Protein AF-K6YTQ5-F1 (afdb_monomer_lite)

InterPro domains:
  IPR049202 Domain of unknown function DUF6817 [PF20680] (2-58)

Structure (mmCIF, N/CA/C/O backbone):
data_AF-K6YTQ5-F1
#
_entry.id   AF-K6YTQ5-F1
#
loop_
_atom_site.group_PDB
_atom_site.id
_atom_site.type_symbol
_atom_site.label_atom_id
_atom_site.label_alt_id
_atom_site.label_comp_id
_atom_site.label_asym_id
_atom_site.label_entity_id
_atom_site.label_seq_id
_atom_site.pdbx_PDB_ins_code
_atom_site.Cartn_x
_atom_site.Cartn_y
_atom_site.Cartn_z
_atom_site.occupancy
_atom_site.B_iso_or_equiv
_atom_site.auth_seq_id
_atom_site.auth_comp_id
_atom_site.auth_asym_id
_atom_site.auth_atom_id
_atom_site.pdbx_PDB_model_num
ATOM 1 N N . MET A 1 1 ? -7.496 -5.958 -12.889 1.00 58.25 1 MET A N 1
ATOM 2 C CA . MET A 1 1 ? -6.587 -6.502 -11.854 1.00 58.25 1 MET A CA 1
ATOM 3 C C . MET A 1 1 ? -6.858 -7.959 -11.448 1.00 58.25 1 MET A C 1
ATOM 5 O O . MET A 1 1 ? -5.997 -8.524 -10.792 1.00 58.25 1 MET A O 1
ATOM 9 N N . LYS A 1 2 ? -7.947 -8.630 -11.870 1.00 54.44 2 LYS A N 1
ATOM 10 C CA . LYS A 1 2 ? -8.101 -10.091 -11.676 1.00 54.44 2 LYS A CA 1
ATOM 11 C C . LYS A 1 2 ? -7.183 -10.867 -12.628 1.00 54.44 2 LYS A C 1
ATOM 13 O O . LYS A 1 2 ? -7.619 -11.207 -13.722 1.00 54.44 2 LYS A O 1
ATOM 18 N N . ALA A 1 3 ? -5.909 -11.031 -12.277 1.00 64.94 3 ALA A N 1
ATOM 19 C CA . ALA A 1 3 ? -4.962 -11.822 -13.073 1.00 64.94 3 ALA A CA 1
ATOM 20 C C . ALA A 1 3 ? -3.611 -12.110 -12.394 1.00 64.94 3 ALA A C 1
ATOM 22 O O . ALA A 1 3 ? -2.899 -12.984 -12.880 1.00 64.94 3 ALA A O 1
ATOM 23 N N . TRP A 1 4 ? -3.214 -11.397 -11.330 1.00 79.00 4 TRP A N 1
ATOM 24 C CA . TRP A 1 4 ? -1.954 -11.709 -10.641 1.00 79.00 4 TRP A CA 1
ATOM 25 C C . TRP A 1 4 ? -2.195 -12.675 -9.473 1.00 79.00 4 TRP A C 1
ATOM 27 O O . TRP A 1 4 ? -3.282 -12.706 -8.902 1.00 79.00 4 TRP A O 1
ATOM 37 N N . ASN A 1 5 ? -1.185 -13.472 -9.125 1.00 83.44 5 ASN A N 1
ATOM 38 C CA . ASN A 1 5 ? -1.251 -14.611 -8.198 1.00 83.44 5 ASN A CA 1
ATOM 39 C C . ASN A 1 5 ? -1.367 -14.220 -6.700 1.00 83.44 5 ASN A C 1
ATOM 41 O O . ASN A 1 5 ? -0.646 -14.758 -5.866 1.00 83.44 5 ASN A O 1
ATOM 45 N N . ALA A 1 6 ? -2.245 -13.271 -6.365 1.00 86.75 6 ALA A N 1
ATOM 46 C CA . ALA A 1 6 ? -2.514 -12.828 -4.995 1.00 86.75 6 ALA A CA 1
ATOM 47 C C . ALA A 1 6 ? -3.750 -13.488 -4.394 1.00 86.75 6 ALA A C 1
ATOM 49 O O . ALA A 1 6 ? -4.571 -14.065 -5.112 1.00 86.75 6 ALA A O 1
ATOM 50 N N . SER A 1 7 ? -3.937 -13.294 -3.085 1.00 90.81 7 SER A N 1
ATOM 51 C CA . SER A 1 7 ? -5.200 -13.600 -2.414 1.00 90.81 7 SER A CA 1
ATOM 52 C C . SER A 1 7 ? -6.371 -12.850 -3.059 1.00 90.81 7 SER A C 1
ATOM 54 O O . SER A 1 7 ? -6.222 -11.739 -3.576 1.00 90.81 7 SER A O 1
ATOM 56 N N . GLU A 1 8 ? -7.562 -13.447 -3.008 1.00 91.88 8 GLU A N 1
ATOM 57 C CA . GLU A 1 8 ? -8.769 -12.832 -3.566 1.00 91.88 8 GLU A CA 1
ATOM 58 C C . GLU A 1 8 ? -9.044 -11.454 -2.947 1.00 91.88 8 GLU A C 1
ATOM 60 O O . GLU A 1 8 ? -9.330 -10.503 -3.672 1.00 91.88 8 GLU A O 1
ATOM 65 N N . ILE A 1 9 ? -8.866 -11.330 -1.630 1.00 93.06 9 ILE A N 1
ATOM 66 C CA . ILE A 1 9 ? -9.008 -10.077 -0.878 1.00 93.06 9 ILE A CA 1
ATOM 67 C C . ILE A 1 9 ? -8.105 -8.985 -1.461 1.00 93.06 9 ILE A C 1
ATOM 69 O O . ILE A 1 9 ? -8.559 -7.868 -1.706 1.00 93.06 9 ILE A O 1
ATOM 73 N N . LEU A 1 10 ? -6.839 -9.299 -1.748 1.00 92.06 10 LEU A N 1
ATOM 74 C CA . LEU A 1 10 ? -5.898 -8.315 -2.275 1.00 92.06 10 LEU A CA 1
ATOM 75 C C . LEU A 1 10 ? -6.187 -7.956 -3.739 1.00 92.06 10 LEU A C 1
ATOM 77 O O . LEU A 1 10 ? -6.065 -6.795 -4.129 1.00 92.06 10 LEU A O 1
ATOM 81 N N . GLN A 1 11 ? -6.631 -8.919 -4.551 1.00 91.75 11 GLN A N 1
ATOM 82 C CA . GLN A 1 11 ? -7.092 -8.630 -5.913 1.00 91.75 11 GLN A CA 1
ATOM 83 C C . GLN A 1 11 ? -8.331 -7.722 -5.909 1.00 91.75 11 GLN A C 1
ATOM 85 O O . GLN A 1 11 ? -8.439 -6.821 -6.746 1.00 91.75 11 GLN A O 1
ATOM 90 N N . GLN A 1 12 ? -9.259 -7.938 -4.970 1.00 92.00 12 GLN A N 1
ATOM 91 C CA . GLN A 1 12 ? -10.421 -7.073 -4.767 1.00 92.00 12 GLN A CA 1
ATOM 92 C C . GLN A 1 12 ? -9.999 -5.683 -4.281 1.00 92.00 12 GLN A C 1
ATOM 94 O O . GLN A 1 12 ? -10.475 -4.691 -4.828 1.00 92.00 12 GLN A O 1
ATOM 99 N N . ALA A 1 13 ? -9.046 -5.584 -3.350 1.00 91.75 13 ALA A N 1
ATOM 100 C CA . ALA A 1 13 ? -8.491 -4.299 -2.929 1.00 91.75 13 ALA A CA 1
ATOM 101 C C . ALA A 1 13 ? -7.873 -3.544 -4.116 1.00 91.75 13 ALA A C 1
ATOM 103 O O . ALA A 1 13 ? -8.147 -2.363 -4.314 1.00 91.75 13 ALA A O 1
ATOM 104 N N . GLY A 1 14 ? -7.142 -4.242 -4.990 1.00 89.38 14 GLY A N 1
ATOM 105 C CA . GLY A 1 14 ? -6.658 -3.680 -6.250 1.00 89.38 14 GLY A CA 1
ATOM 106 C C . GLY A 1 14 ? -7.774 -3.173 -7.167 1.00 89.38 14 GLY A C 1
ATOM 107 O O . GLY A 1 14 ? -7.630 -2.125 -7.790 1.00 89.38 14 GLY A O 1
ATOM 108 N N . LEU A 1 15 ? -8.921 -3.849 -7.228 1.00 88.19 15 LEU A N 1
ATOM 109 C CA . LEU A 1 15 ? -10.066 -3.380 -8.013 1.00 88.19 15 LEU A CA 1
ATOM 110 C C . LEU A 1 15 ? -10.736 -2.137 -7.403 1.00 88.19 15 LEU A C 1
ATOM 112 O O . LEU A 1 15 ? -11.179 -1.264 -8.146 1.00 88.19 15 LEU A O 1
ATOM 116 N N . TYR A 1 16 ? -10.797 -2.055 -6.072 1.00 88.81 16 TYR A N 1
ATOM 117 C CA . TYR A 1 16 ? -11.569 -1.043 -5.346 1.00 88.81 16 TYR A CA 1
ATOM 118 C C . TYR A 1 16 ? -10.740 0.099 -4.743 1.00 88.81 16 TYR A C 1
ATOM 120 O O . TYR A 1 16 ? -11.322 1.007 -4.158 1.00 88.81 16 TYR A O 1
ATOM 128 N N . HIS A 1 17 ? -9.412 0.129 -4.904 1.00 82.69 17 HIS A N 1
ATOM 129 C CA . HIS A 1 17 ? -8.566 1.179 -4.306 1.00 82.69 17 HIS A CA 1
ATOM 130 C C . HIS A 1 17 ? -8.918 2.610 -4.766 1.00 82.69 17 HIS A C 1
ATOM 132 O O . HIS A 1 17 ? -8.638 3.584 -4.064 1.00 82.69 17 HIS A O 1
ATOM 138 N N . ALA A 1 18 ? -9.595 2.746 -5.910 1.00 81.62 18 ALA A N 1
ATOM 139 C CA . ALA A 1 18 ? -10.117 4.020 -6.396 1.00 81.62 18 ALA A CA 1
ATOM 140 C C . ALA A 1 18 ? -11.309 4.562 -5.576 1.00 81.62 18 ALA A C 1
ATOM 142 O O . ALA A 1 18 ? -11.649 5.734 -5.712 1.00 81.62 18 ALA A O 1
ATOM 143 N N . ALA A 1 19 ? -11.918 3.764 -4.686 1.00 80.81 19 ALA A N 1
ATOM 144 C CA . ALA A 1 19 ? -13.022 4.197 -3.820 1.00 80.81 19 ALA A CA 1
ATOM 145 C C . ALA A 1 19 ? -12.668 5.453 -3.003 1.00 80.81 19 ALA A C 1
ATOM 147 O O . ALA A 1 19 ? -13.498 6.348 -2.840 1.00 80.81 19 ALA A O 1
ATOM 148 N N . TYR A 1 20 ? -11.412 5.554 -2.562 1.00 83.00 20 TYR A N 1
ATOM 149 C CA . TYR A 1 20 ? -10.907 6.723 -1.843 1.00 83.00 20 TYR A CA 1
ATOM 150 C C . TYR A 1 20 ? -9.977 7.605 -2.673 1.00 83.00 20 TYR A C 1
ATOM 152 O O . TYR A 1 20 ? -9.576 8.651 -2.197 1.00 83.00 20 TYR A O 1
ATOM 160 N N . SER A 1 21 ? -9.651 7.248 -3.916 1.00 71.19 21 SER A N 1
ATOM 161 C CA . SER A 1 21 ? -8.830 8.101 -4.779 1.00 71.19 21 SER A CA 1
ATOM 162 C C . SER A 1 21 ? -9.368 8.128 -6.201 1.00 71.19 21 SER A C 1
ATOM 164 O O . SER A 1 21 ? -9.202 7.175 -6.958 1.00 71.19 21 SER A O 1
ATOM 166 N N . ASN A 1 22 ? -9.976 9.246 -6.605 1.00 57.56 22 ASN A N 1
ATOM 167 C CA . ASN A 1 22 ? -10.191 9.478 -8.026 1.00 57.56 22 ASN A CA 1
ATOM 168 C C . ASN A 1 22 ? -8.957 10.161 -8.617 1.00 57.56 22 ASN A C 1
ATOM 170 O O . ASN A 1 22 ? -8.776 11.376 -8.497 1.00 57.56 22 ASN A O 1
ATOM 174 N N . SER A 1 23 ? -8.124 9.372 -9.292 1.00 55.31 23 SER A N 1
ATOM 175 C CA . SER A 1 23 ? -6.964 9.865 -10.043 1.00 55.31 23 SER A CA 1
ATOM 176 C C . SER A 1 23 ? -7.330 10.880 -11.140 1.00 55.31 23 SER A C 1
ATOM 178 O O . SER A 1 23 ? -6.458 11.629 -11.570 1.00 55.31 23 SER A O 1
ATOM 180 N N . ALA A 1 24 ? -8.602 10.959 -11.561 1.00 51.00 24 ALA A N 1
ATOM 181 C CA . ALA A 1 24 ? -9.057 11.856 -12.625 1.00 51.00 24 ALA A CA 1
ATOM 182 C C . ALA A 1 24 ? -9.698 13.179 -12.151 1.00 51.00 24 ALA A C 1
ATOM 184 O O . ALA A 1 24 ? -9.792 14.106 -12.951 1.00 51.00 24 ALA A O 1
ATOM 185 N N . SER A 1 25 ? -10.150 13.297 -10.893 1.00 53.38 25 SER A N 1
ATOM 186 C CA . SER A 1 25 ? -10.877 14.497 -10.419 1.00 53.38 25 SER A CA 1
ATOM 187 C C . SER A 1 25 ? -10.377 15.092 -9.102 1.00 53.38 25 SER A C 1
ATOM 189 O O . SER A 1 25 ? -10.888 16.129 -8.685 1.00 53.38 25 SER A O 1
ATOM 191 N N . GLY A 1 26 ? -9.418 14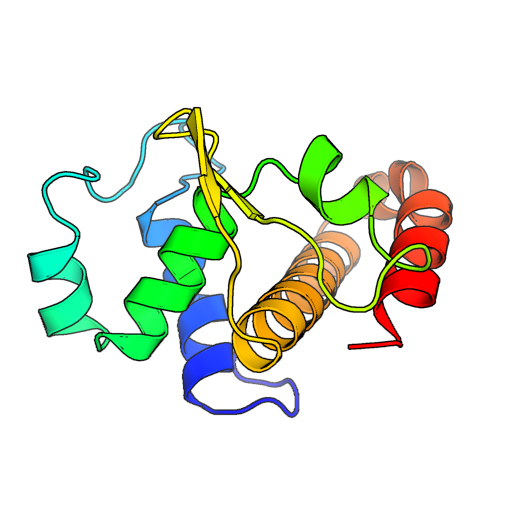.450 -8.422 1.00 58.97 26 GLY A N 1
ATOM 192 C CA . GLY A 1 26 ? -8.907 14.918 -7.127 1.00 58.97 26 GLY A CA 1
ATOM 193 C C . GLY A 1 26 ? -9.938 14.888 -5.989 1.00 58.97 26 GLY A C 1
ATOM 194 O O . GLY A 1 26 ? -9.668 15.414 -4.914 1.00 58.97 26 GLY A O 1
ATOM 195 N N . GLN A 1 27 ? -11.108 14.282 -6.214 1.00 64.69 27 GLN A N 1
ATOM 196 C CA . GLN A 1 27 ? -12.159 14.081 -5.217 1.00 64.69 27 GLN A CA 1
ATOM 197 C C . GLN A 1 27 ? -12.370 12.589 -4.989 1.00 64.69 27 GLN A C 1
ATOM 199 O O . GLN A 1 27 ? -12.374 11.806 -5.937 1.00 64.69 27 GLN A O 1
ATOM 204 N N . ASN A 1 28 ? -12.554 12.187 -3.738 1.00 75.19 28 ASN A N 1
ATOM 205 C CA . ASN A 1 28 ? -12.819 10.792 -3.402 1.00 75.19 28 ASN A CA 1
ATOM 206 C C . ASN A 1 28 ? -14.200 10.371 -3.935 1.00 75.19 28 ASN A C 1
ATOM 208 O O . ASN A 1 28 ? -15.124 11.183 -3.949 1.00 75.19 28 ASN A O 1
ATOM 212 N N . ILE A 1 29 ? -14.349 9.108 -4.355 1.00 80.44 29 ILE A N 1
ATOM 213 C CA . ILE A 1 29 ? -15.663 8.563 -4.747 1.00 80.44 29 ILE A CA 1
ATOM 214 C C . ILE A 1 29 ? -16.570 8.463 -3.514 1.00 80.44 29 ILE A C 1
ATOM 216 O O . ILE A 1 29 ? -17.758 8.768 -3.597 1.00 80.44 29 ILE A O 1
ATOM 220 N N . PHE A 1 30 ? -15.991 8.078 -2.375 1.00 83.31 30 PHE A N 1
ATOM 221 C CA . PHE A 1 30 ? -16.647 8.061 -1.072 1.00 83.31 30 PHE A CA 1
ATOM 222 C C . PHE A 1 30 ? -15.942 8.992 -0.090 1.00 83.31 30 PHE A C 1
ATOM 224 O O . PHE A 1 30 ? -14.710 9.087 -0.063 1.00 83.31 30 PHE A O 1
ATOM 231 N N . GLU A 1 31 ? -16.723 9.653 0.757 1.00 86.81 31 GLU A N 1
ATOM 232 C CA . GLU A 1 31 ? -16.173 10.391 1.885 1.00 86.81 31 GLU A CA 1
ATOM 233 C C . GLU A 1 31 ? -15.589 9.428 2.924 1.00 86.81 31 GLU A C 1
ATOM 235 O O . GLU A 1 31 ? -16.059 8.308 3.111 1.00 86.81 31 GLU A O 1
ATOM 240 N N . LEU A 1 32 ? -14.588 9.884 3.677 1.00 88.94 32 LEU A N 1
ATOM 241 C CA . LEU A 1 32 ? -13.997 9.085 4.758 1.00 88.94 32 LEU A CA 1
ATOM 242 C C . LEU A 1 32 ? -14.951 8.886 5.947 1.00 88.94 32 LEU A C 1
ATOM 244 O O . LEU A 1 32 ? -14.721 8.023 6.790 1.00 88.94 32 LEU A O 1
ATOM 248 N N . SER A 1 33 ? -16.032 9.662 6.011 1.00 90.75 33 SER A N 1
ATOM 249 C CA . SER A 1 33 ? -17.158 9.431 6.917 1.00 90.75 33 SER A CA 1
ATOM 250 C C . SER A 1 33 ? -17.937 8.156 6.559 1.00 90.75 33 SER A C 1
ATOM 252 O O . SER A 1 33 ? -18.559 7.577 7.441 1.00 90.75 33 SER A O 1
ATOM 254 N N . GLN A 1 34 ? -17.854 7.691 5.304 1.00 92.44 34 GLN A N 1
ATOM 255 C CA . GLN A 1 34 ? -18.641 6.583 4.748 1.00 92.44 34 GLN A CA 1
ATOM 256 C C . GLN A 1 34 ? -17.898 5.235 4.750 1.00 92.44 34 GLN A C 1
ATOM 258 O O . GLN A 1 34 ? -18.276 4.291 4.053 1.00 92.44 34 GLN A O 1
ATOM 263 N N . ARG A 1 35 ? -16.786 5.129 5.488 1.00 94.19 35 ARG A N 1
ATOM 264 C CA . ARG A 1 35 ? -15.945 3.920 5.486 1.00 94.19 35 ARG A CA 1
ATOM 265 C C . ARG A 1 35 ? -16.696 2.667 5.930 1.00 94.19 35 ARG A C 1
ATOM 267 O O . ARG A 1 35 ? -16.452 1.584 5.402 1.00 94.19 35 ARG A O 1
ATOM 274 N N . ALA A 1 36 ? -17.605 2.802 6.895 1.00 94.88 36 ALA A N 1
ATOM 275 C CA . ALA A 1 36 ? -18.391 1.677 7.390 1.00 94.88 36 ALA A CA 1
ATOM 276 C C . ALA A 1 36 ? -19.335 1.141 6.303 1.00 94.88 36 ALA A C 1
ATOM 278 O O . ALA A 1 36 ? -19.450 -0.068 6.116 1.00 94.88 36 ALA A O 1
ATOM 279 N N . GLU A 1 37 ? -19.957 2.035 5.543 1.00 94.31 37 GLU A N 1
ATOM 280 C CA . GLU A 1 37 ? -20.835 1.726 4.422 1.00 94.31 37 GLU A CA 1
ATOM 281 C C . GLU A 1 37 ? -20.059 1.061 3.282 1.00 94.31 37 GLU A C 1
ATOM 283 O O . GLU A 1 37 ? -20.522 0.070 2.718 1.00 94.31 37 GLU A O 1
ATOM 288 N N . VAL A 1 38 ? -18.847 1.541 2.987 1.00 93.62 38 VAL A N 1
ATOM 289 C CA . VAL A 1 38 ? -17.949 0.894 2.019 1.00 93.62 38 VAL A CA 1
ATOM 290 C C . VAL A 1 38 ? -17.606 -0.527 2.476 1.00 93.62 38 VAL A C 1
ATOM 292 O O . VAL A 1 38 ? -17.750 -1.468 1.694 1.00 93.62 38 VAL A O 1
ATOM 295 N N . ALA A 1 39 ? -17.233 -0.716 3.747 1.00 95.88 39 ALA A N 1
ATOM 296 C CA . ALA A 1 39 ? -16.904 -2.028 4.308 1.00 95.88 39 ALA A CA 1
ATOM 297 C C . ALA A 1 39 ? -18.069 -3.028 4.235 1.00 95.88 39 ALA A C 1
ATOM 299 O O . ALA A 1 39 ? -17.831 -4.216 4.023 1.00 95.88 39 ALA A O 1
ATOM 300 N N . VAL A 1 40 ? -19.319 -2.571 4.364 1.00 95.75 40 VAL A N 1
ATOM 301 C CA . VAL A 1 40 ? -20.510 -3.423 4.189 1.00 95.75 40 VAL A CA 1
ATOM 302 C C . VAL A 1 40 ? -20.604 -3.980 2.765 1.00 95.75 40 VAL A C 1
ATOM 304 O O . VAL A 1 40 ? -21.054 -5.109 2.581 1.00 95.75 40 VAL A O 1
ATOM 307 N N . VAL A 1 41 ? -20.172 -3.215 1.760 1.00 93.25 41 VAL A N 1
ATOM 308 C CA . VAL A 1 41 ? -20.285 -3.599 0.345 1.00 93.25 41 VAL A CA 1
ATOM 309 C C . VAL A 1 41 ? -19.124 -4.483 -0.108 1.00 93.25 41 VAL A C 1
ATOM 311 O O . VAL A 1 41 ? -19.351 -5.470 -0.805 1.00 93.25 41 VAL A O 1
ATOM 314 N N . ILE A 1 42 ? -17.887 -4.133 0.257 1.00 92.31 42 ILE A N 1
ATOM 315 C CA . ILE A 1 42 ? -16.679 -4.804 -0.264 1.00 92.31 42 ILE A CA 1
ATOM 316 C C . ILE A 1 42 ? -16.009 -5.742 0.744 1.00 92.31 42 ILE A C 1
ATOM 318 O O . ILE A 1 42 ? -15.062 -6.439 0.396 1.00 92.31 42 ILE A O 1
ATOM 322 N N . GLY A 1 43 ? -16.497 -5.770 1.983 1.00 96.31 43 GLY A N 1
ATOM 323 C CA . GLY A 1 43 ? -15.896 -6.501 3.091 1.00 96.31 43 GLY A CA 1
ATOM 324 C C . GLY A 1 43 ? -14.878 -5.664 3.867 1.00 96.31 43 GLY A C 1
ATOM 325 O O . GLY A 1 43 ? -14.126 -4.865 3.308 1.00 96.31 43 GLY A O 1
ATOM 326 N N . THR A 1 44 ? -14.834 -5.876 5.184 1.00 96.69 44 THR A N 1
ATOM 327 C CA . THR A 1 44 ? -13.975 -5.125 6.114 1.00 96.69 44 THR A CA 1
ATOM 328 C C . THR A 1 44 ? -12.488 -5.266 5.803 1.00 96.69 44 THR A C 1
ATOM 330 O O . THR A 1 44 ? -11.750 -4.293 5.902 1.00 96.69 44 THR A O 1
ATOM 333 N N . GLU A 1 45 ? -12.033 -6.455 5.408 1.00 96.75 45 GLU A N 1
ATOM 334 C CA . GLU A 1 45 ? -10.616 -6.691 5.109 1.00 96.75 45 GLU A CA 1
ATOM 335 C C . GLU A 1 45 ? -10.173 -5.941 3.851 1.00 96.75 45 GLU A C 1
ATOM 337 O O . GLU A 1 45 ? -9.129 -5.289 3.848 1.00 96.75 45 GLU A O 1
ATOM 342 N N . VAL A 1 46 ? -11.004 -5.969 2.805 1.00 96.44 46 VAL A N 1
ATOM 343 C CA . VAL A 1 46 ? -10.761 -5.228 1.563 1.00 96.44 46 VAL A CA 1
ATOM 344 C C . VAL A 1 46 ? -10.763 -3.728 1.842 1.00 96.44 46 VAL A C 1
ATOM 346 O O . VAL A 1 46 ? -9.828 -3.041 1.433 1.00 96.44 46 VAL A O 1
ATOM 349 N N . GLU A 1 47 ? -11.768 -3.231 2.575 1.00 96.69 47 GLU A N 1
ATOM 350 C CA . GLU A 1 47 ? -11.866 -1.823 2.977 1.00 96.69 47 GLU A CA 1
ATOM 351 C C . GLU A 1 47 ? -10.627 -1.366 3.748 1.00 96.69 47 GLU A C 1
ATOM 353 O O . GLU A 1 47 ? -10.047 -0.325 3.437 1.00 96.69 47 GLU A O 1
ATOM 358 N N . ASN A 1 48 ? -10.167 -2.184 4.694 1.00 96.94 48 ASN A N 1
ATOM 359 C CA . ASN A 1 48 ? -8.995 -1.875 5.490 1.00 96.94 48 ASN A CA 1
ATOM 360 C C . ASN A 1 48 ? -7.740 -1.710 4.618 1.00 96.94 48 ASN A C 1
ATOM 362 O O . ASN A 1 48 ? -6.991 -0.751 4.809 1.00 96.94 48 ASN A O 1
ATOM 366 N N . ILE A 1 49 ? -7.521 -2.597 3.641 1.00 97.19 49 ILE A N 1
ATOM 367 C CA . ILE A 1 49 ? -6.372 -2.505 2.726 1.00 97.19 49 ILE A CA 1
ATOM 368 C C . ILE A 1 49 ? -6.463 -1.239 1.872 1.00 97.19 49 ILE A C 1
ATOM 370 O O . ILE A 1 49 ? -5.483 -0.499 1.774 1.00 97.19 49 ILE A O 1
ATOM 374 N N . ILE A 1 50 ? -7.624 -0.957 1.268 1.00 95.25 50 ILE A N 1
ATOM 375 C CA . ILE A 1 50 ? -7.759 0.209 0.382 1.00 95.25 50 ILE A CA 1
ATOM 376 C C . ILE A 1 50 ? -7.655 1.531 1.145 1.00 95.25 50 ILE A C 1
ATOM 378 O O . ILE A 1 50 ? -7.074 2.479 0.617 1.00 95.25 50 ILE A O 1
ATOM 382 N N . TYR A 1 51 ? -8.148 1.596 2.389 1.00 95.62 51 TYR A N 1
ATOM 383 C CA . TYR A 1 51 ? -7.969 2.766 3.244 1.00 95.62 51 TYR A CA 1
ATOM 384 C C . TYR A 1 51 ? -6.488 2.997 3.525 1.00 95.62 51 TYR A C 1
ATOM 386 O O . TYR A 1 51 ? -5.995 4.094 3.286 1.00 95.62 51 TYR A O 1
ATOM 394 N N . HIS A 1 52 ? -5.760 1.971 3.975 1.00 96.81 52 HIS A N 1
ATOM 395 C CA . HIS A 1 52 ? -4.337 2.122 4.282 1.00 96.81 52 HIS A CA 1
ATOM 396 C C . HIS A 1 52 ? -3.521 2.445 3.030 1.00 96.81 52 HIS A C 1
ATOM 398 O O . HIS A 1 52 ? -2.613 3.264 3.092 1.00 96.81 52 HIS A O 1
ATOM 404 N N . TYR A 1 53 ? -3.863 1.878 1.872 1.00 95.62 53 TYR A N 1
ATOM 405 C CA . TYR A 1 53 ? -3.198 2.213 0.613 1.00 95.62 53 TYR A CA 1
ATOM 406 C C . TYR A 1 53 ? -3.414 3.674 0.192 1.00 95.62 53 TYR A C 1
ATOM 408 O O . TYR A 1 53 ? -2.506 4.295 -0.371 1.00 95.62 53 TYR A O 1
ATOM 416 N N . PHE A 1 54 ? -4.601 4.221 0.466 1.00 93.69 54 PHE A N 1
ATOM 417 C CA . PHE A 1 54 ? -4.950 5.619 0.219 1.00 93.69 54 PHE A CA 1
ATOM 418 C C . PHE A 1 54 ? -4.304 6.578 1.229 1.00 93.69 54 PHE A C 1
ATOM 420 O O . PHE A 1 54 ? -3.709 7.578 0.832 1.00 93.69 54 PHE A O 1
ATOM 427 N N . ALA A 1 55 ? -4.417 6.270 2.520 1.00 94.69 55 ALA A N 1
ATOM 428 C CA . ALA A 1 55 ? -3.984 7.114 3.631 1.00 94.69 55 ALA A CA 1
ATOM 429 C C . ALA A 1 55 ? -2.471 7.042 3.904 1.00 94.69 55 ALA A C 1
ATOM 431 O O . ALA A 1 55 ? -1.968 7.769 4.754 1.00 94.69 55 ALA A O 1
ATOM 432 N N . CYS A 1 56 ? -1.739 6.182 3.194 1.00 95.56 56 CYS A N 1
ATOM 433 C CA . CYS A 1 56 ? -0.294 6.039 3.331 1.00 95.56 56 CYS A CA 1
ATOM 434 C C . CYS A 1 56 ? 0.442 7.298 2.856 1.00 95.56 56 CYS A C 1
ATOM 436 O O . CYS A 1 56 ? 0.418 7.622 1.664 1.00 95.56 56 CYS A O 1
ATOM 438 N N . ASP A 1 57 ? 1.161 7.963 3.759 1.00 95.56 57 ASP A N 1
ATOM 439 C CA . ASP A 1 57 ? 2.279 8.821 3.367 1.00 95.56 57 ASP A CA 1
ATOM 440 C C . ASP A 1 57 ? 3.403 7.926 2.832 1.00 95.56 57 ASP A C 1
ATOM 442 O O . ASP A 1 57 ? 4.192 7.341 3.580 1.00 95.56 57 ASP A O 1
ATOM 446 N N . ARG A 1 58 ? 3.433 7.775 1.507 1.00 93.88 58 ARG A N 1
ATOM 447 C CA . ARG A 1 58 ? 4.358 6.870 0.821 1.00 93.88 58 ARG A CA 1
ATOM 448 C C . ARG A 1 58 ? 5.810 7.291 0.991 1.00 93.88 58 ARG A C 1
ATOM 450 O O . ARG A 1 58 ? 6.658 6.411 1.086 1.00 93.88 58 ARG A O 1
ATOM 457 N N . ASP A 1 59 ? 6.103 8.586 1.063 1.00 93.56 59 ASP A N 1
ATOM 458 C CA . ASP A 1 59 ? 7.480 9.057 1.205 1.00 93.56 59 ASP A CA 1
ATOM 459 C C . ASP A 1 59 ? 8.018 8.681 2.591 1.00 93.56 59 ASP A C 1
ATOM 461 O O .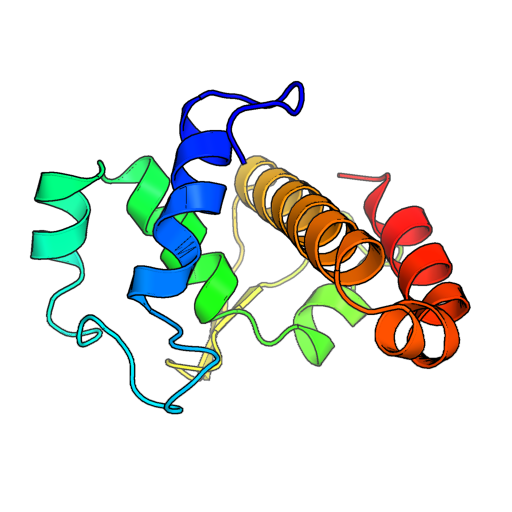 ASP A 1 59 ? 9.079 8.058 2.703 1.00 93.56 59 ASP A O 1
ATOM 465 N N . ALA A 1 60 ? 7.246 8.959 3.648 1.00 95.81 60 ALA A N 1
ATOM 466 C CA . ALA A 1 60 ? 7.615 8.590 5.012 1.00 95.81 60 ALA A CA 1
ATOM 467 C C . ALA A 1 60 ? 7.640 7.065 5.206 1.00 95.81 60 ALA A C 1
ATOM 469 O O . ALA A 1 60 ? 8.608 6.510 5.737 1.00 95.81 60 ALA A O 1
ATOM 470 N N . PHE A 1 61 ? 6.605 6.362 4.744 1.00 96.75 61 PHE A N 1
ATOM 471 C CA . PHE A 1 61 ? 6.474 4.923 4.946 1.00 96.75 61 PHE A CA 1
ATOM 472 C C . PHE A 1 61 ? 7.522 4.131 4.158 1.00 96.75 61 PHE A C 1
ATOM 474 O O . PHE A 1 61 ? 8.236 3.309 4.731 1.00 96.75 61 PHE A O 1
ATOM 481 N N . TYR A 1 62 ? 7.693 4.414 2.864 1.00 95.62 62 TYR A N 1
ATOM 482 C CA . TYR A 1 62 ? 8.606 3.648 2.016 1.00 95.62 62 TYR A CA 1
ATOM 483 C C . TYR A 1 62 ? 10.077 3.937 2.306 1.00 95.62 62 TYR A C 1
ATOM 485 O O . TYR A 1 62 ? 10.921 3.099 1.986 1.00 95.62 62 TYR A O 1
ATOM 493 N N . SER A 1 63 ? 10.418 5.077 2.919 1.00 96.06 63 SER A N 1
ATOM 494 C CA . SER A 1 63 ? 11.799 5.367 3.335 1.00 96.06 63 SER A CA 1
ATOM 495 C C . SER A 1 63 ? 12.348 4.361 4.358 1.00 96.06 63 SER A C 1
ATOM 497 O O . SER A 1 63 ? 13.558 4.179 4.449 1.00 96.06 63 SER A O 1
ATOM 499 N N . GLN A 1 64 ? 11.465 3.666 5.084 1.00 96.81 64 GLN A N 1
ATOM 500 C CA . GLN A 1 64 ? 11.824 2.706 6.129 1.00 96.81 64 GLN A CA 1
ATOM 501 C C . GLN A 1 64 ? 12.153 1.304 5.592 1.00 96.81 64 GLN A C 1
ATOM 503 O O . GLN A 1 64 ? 12.807 0.520 6.282 1.00 96.81 64 GLN A O 1
ATOM 508 N N . PHE A 1 65 ? 11.713 0.958 4.378 1.00 96.31 65 PHE A N 1
ATOM 509 C CA . PHE A 1 65 ? 11.935 -0.379 3.823 1.00 96.31 65 PHE A CA 1
ATOM 510 C C . PHE A 1 65 ? 13.422 -0.655 3.592 1.00 96.31 65 PHE A C 1
ATOM 512 O O . PHE A 1 65 ? 14.134 0.177 3.021 1.00 96.31 65 PHE A O 1
ATOM 519 N N . GLY A 1 66 ? 13.873 -1.833 4.028 1.00 93.31 66 GLY A N 1
ATOM 520 C CA . GLY A 1 66 ? 15.284 -2.229 4.050 1.00 93.31 66 GLY A CA 1
ATOM 521 C C . GLY A 1 66 ? 16.078 -1.699 5.252 1.00 93.31 66 GLY A C 1
ATOM 522 O O . GLY A 1 66 ? 17.248 -2.045 5.388 1.00 93.31 66 GLY A O 1
ATOM 523 N N . LEU A 1 67 ? 15.469 -0.880 6.121 1.00 94.56 67 LEU A N 1
ATOM 524 C CA . LEU A 1 67 ? 16.102 -0.343 7.336 1.00 94.56 67 LEU A CA 1
ATOM 525 C C . LEU A 1 67 ? 15.527 -0.942 8.628 1.00 94.56 67 LEU A C 1
ATOM 527 O O . LEU A 1 67 ? 16.204 -0.951 9.654 1.00 94.56 67 LEU A O 1
ATOM 531 N N . THR A 1 68 ? 14.279 -1.408 8.594 1.00 93.69 68 THR A N 1
ATOM 532 C CA . THR A 1 68 ? 13.570 -2.001 9.735 1.00 93.69 68 THR A CA 1
ATOM 533 C C . THR A 1 68 ? 12.600 -3.077 9.262 1.00 93.69 68 THR A C 1
ATOM 535 O O . THR A 1 68 ? 12.002 -2.941 8.195 1.00 93.69 68 THR A O 1
ATOM 538 N N . ASP A 1 69 ? 12.393 -4.099 10.091 1.00 90.00 69 ASP A N 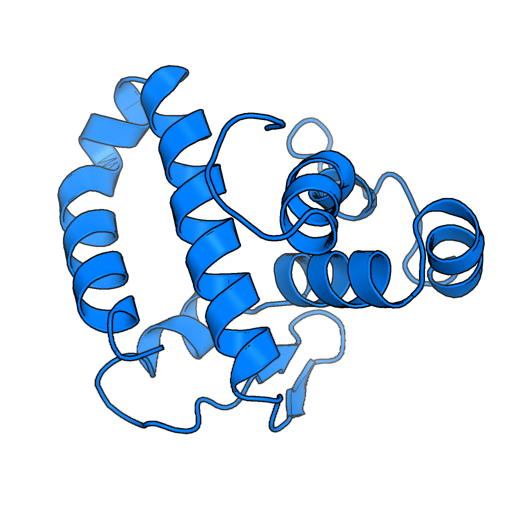1
ATOM 539 C CA . ASP A 1 69 ? 11.395 -5.154 9.865 1.00 90.00 69 ASP A CA 1
ATOM 540 C C . ASP A 1 69 ? 9.985 -4.735 10.322 1.00 90.00 69 ASP A C 1
ATOM 542 O O . ASP A 1 69 ? 8.999 -5.404 10.027 1.00 90.00 69 ASP A O 1
ATOM 546 N N . ASN A 1 70 ? 9.873 -3.625 11.062 1.00 93.12 70 ASN A N 1
ATOM 547 C CA . ASN A 1 70 ? 8.611 -3.123 11.612 1.00 93.12 70 ASN A CA 1
ATOM 548 C C . ASN A 1 70 ? 8.428 -1.643 11.247 1.00 93.12 70 ASN A C 1
ATOM 550 O O . ASN A 1 70 ? 8.659 -0.770 12.090 1.00 93.12 70 ASN A O 1
ATOM 554 N N . PRO A 1 71 ? 8.074 -1.334 9.988 1.00 96.44 71 PRO A N 1
ATOM 555 C CA . PRO A 1 71 ? 7.885 0.041 9.554 1.00 96.44 71 PRO A CA 1
ATOM 556 C C . PRO A 1 71 ? 6.651 0.654 10.230 1.00 96.44 71 PRO A C 1
ATOM 558 O O . PRO A 1 71 ? 5.592 0.033 10.339 1.00 96.44 71 PRO A O 1
ATOM 561 N N . ILE A 1 72 ? 6.786 1.901 10.672 1.00 97.81 72 ILE A N 1
ATOM 562 C CA . ILE A 1 72 ? 5.691 2.682 11.246 1.00 97.81 72 ILE A CA 1
ATOM 563 C C . ILE A 1 72 ? 4.856 3.251 10.109 1.00 97.81 72 ILE A C 1
ATOM 565 O O . ILE A 1 72 ? 5.388 3.940 9.243 1.00 97.81 72 ILE A O 1
ATOM 569 N N . PHE A 1 73 ? 3.554 2.977 10.117 1.00 98.12 73 PHE A N 1
ATOM 570 C CA . PHE A 1 73 ? 2.611 3.531 9.156 1.00 98.12 73 PHE A CA 1
ATOM 571 C C . PHE A 1 73 ? 2.304 4.989 9.490 1.00 98.12 73 PHE A C 1
ATOM 573 O O . PHE A 1 73 ? 1.948 5.310 10.628 1.00 98.12 73 PHE A O 1
ATOM 580 N N . TYR A 1 74 ? 2.413 5.846 8.479 1.00 96.75 74 TYR A N 1
ATOM 581 C CA . TYR A 1 74 ? 2.105 7.268 8.552 1.00 96.75 74 TYR A CA 1
ATOM 582 C C . TYR A 1 74 ? 0.792 7.514 7.815 1.00 96.75 74 TYR A C 1
ATOM 584 O O . TYR A 1 74 ? 0.729 7.407 6.591 1.00 96.75 74 TYR A O 1
ATOM 592 N N . ASP A 1 75 ? -0.253 7.819 8.578 1.00 96.31 75 ASP A N 1
ATOM 593 C CA . ASP A 1 75 ? -1.568 8.156 8.051 1.00 96.31 75 ASP A CA 1
ATOM 594 C C . ASP A 1 75 ? -1.620 9.666 7.773 1.00 96.31 75 ASP A C 1
ATOM 596 O O . ASP A 1 75 ? -1.704 10.462 8.712 1.00 96.31 75 ASP A O 1
ATOM 600 N N . TRP A 1 76 ? -1.562 10.079 6.502 1.00 93.94 76 TRP A N 1
ATOM 601 C CA . TRP A 1 76 ? -1.583 11.506 6.139 1.00 93.94 76 TRP A CA 1
ATOM 602 C C . TRP A 1 76 ? -2.958 12.154 6.348 1.00 93.94 76 TRP A C 1
ATOM 604 O O . TRP A 1 76 ? -3.049 13.374 6.475 1.00 93.94 76 TRP A O 1
ATOM 614 N N . VAL A 1 77 ? -4.027 11.354 6.411 1.00 92.19 77 VAL A N 1
ATOM 615 C CA . VAL A 1 77 ? -5.392 11.834 6.652 1.00 92.19 77 VAL A CA 1
ATOM 616 C C . VAL A 1 77 ? -5.549 12.244 8.112 1.00 92.19 77 VAL A C 1
ATOM 618 O O . VAL A 1 77 ? -6.121 13.290 8.415 1.00 92.19 77 VAL A O 1
ATOM 621 N N . THR A 1 78 ? -5.075 11.403 9.032 1.00 93.62 78 THR A N 1
ATOM 622 C CA . THR A 1 78 ? -5.248 11.616 10.477 1.00 93.62 78 THR A CA 1
ATOM 623 C C . THR A 1 78 ? -4.010 12.187 11.165 1.00 93.62 78 THR A C 1
ATOM 625 O O . THR A 1 78 ? -4.063 12.490 12.360 1.00 93.62 78 THR A O 1
ATOM 628 N N . SER A 1 79 ? -2.900 12.328 10.437 1.00 94.94 79 SER A N 1
ATOM 629 C CA . SER A 1 79 ? -1.570 12.690 10.945 1.00 94.94 79 SER A CA 1
ATOM 630 C C . SER A 1 79 ? -1.062 11.760 12.056 1.00 94.94 79 SER A C 1
ATOM 632 O O . SER A 1 79 ? -0.222 12.152 12.871 1.00 94.94 79 SER A O 1
ATOM 634 N N . LYS A 1 80 ? -1.584 10.529 12.130 1.00 96.19 80 LYS A N 1
ATOM 635 C CA . LYS A 1 80 ? -1.209 9.542 13.149 1.00 96.19 80 LYS A CA 1
ATOM 636 C C . LYS A 1 80 ? -0.105 8.622 12.650 1.00 96.19 80 LYS A C 1
ATOM 638 O O . LYS A 1 80 ? -0.043 8.262 11.479 1.00 96.19 80 LYS A O 1
ATOM 643 N N . GLN A 1 81 ? 0.724 8.196 13.595 1.00 97.44 81 GLN A N 1
ATOM 644 C CA . GLN A 1 81 ? 1.751 7.182 13.396 1.00 97.44 81 GLN A CA 1
ATOM 645 C C . GLN A 1 81 ? 1.346 5.929 14.159 1.00 97.44 81 GLN A C 1
ATOM 647 O O . GLN A 1 81 ? 1.058 6.001 15.356 1.00 97.44 81 GLN A O 1
ATOM 652 N N . THR A 1 82 ? 1.280 4.793 13.474 1.00 96.94 82 THR A N 1
ATOM 653 C CA . THR A 1 82 ? 0.813 3.537 14.074 1.00 96.94 82 THR A CA 1
ATOM 654 C C . THR A 1 82 ? 1.651 2.358 13.608 1.00 96.94 82 THR A C 1
ATOM 656 O O . THR A 1 82 ? 2.129 2.329 12.477 1.00 96.94 82 THR A O 1
ATOM 659 N N . ALA A 1 83 ? 1.831 1.372 14.485 1.00 96.31 83 ALA A N 1
ATOM 660 C CA . ALA A 1 83 ? 2.307 0.066 14.056 1.00 96.31 83 ALA A CA 1
ATOM 661 C C . ALA A 1 83 ? 1.162 -0.660 13.337 1.00 96.31 83 ALA A C 1
ATOM 663 O O . ALA A 1 83 ? 0.034 -0.679 13.833 1.00 96.31 83 ALA A O 1
ATOM 664 N N . ILE A 1 84 ? 1.464 -1.262 12.191 1.00 96.38 84 ILE A N 1
ATOM 665 C CA . ILE A 1 84 ? 0.538 -2.119 11.446 1.00 96.38 84 ILE A CA 1
ATOM 666 C C . ILE A 1 84 ? 1.061 -3.553 11.420 1.00 96.38 84 ILE A C 1
ATOM 668 O O . ILE A 1 84 ? 2.238 -3.801 11.682 1.00 96.38 84 ILE A O 1
ATOM 672 N N . SER A 1 85 ? 0.182 -4.516 11.144 1.00 96.38 85 SER A N 1
ATOM 673 C CA . SER A 1 85 ? 0.589 -5.919 11.066 1.00 96.38 85 SER A CA 1
ATOM 674 C C . SER A 1 85 ? 1.536 -6.153 9.889 1.00 96.38 85 SER A C 1
ATOM 676 O O . SER A 1 85 ? 1.412 -5.518 8.842 1.00 96.38 85 SER A O 1
ATOM 678 N N . PHE A 1 86 ? 2.438 -7.124 10.039 1.00 95.75 86 PHE A N 1
ATOM 679 C CA . PHE A 1 86 ? 3.344 -7.544 8.968 1.00 95.75 86 PHE A CA 1
ATOM 680 C C . PHE A 1 86 ? 2.589 -7.919 7.682 1.00 95.75 86 PHE A C 1
ATOM 682 O O . PHE A 1 86 ? 2.962 -7.497 6.592 1.00 95.75 86 PHE A O 1
ATOM 689 N N . GLU A 1 87 ? 1.462 -8.628 7.808 1.00 95.75 87 GLU A N 1
ATOM 690 C CA . GLU A 1 87 ? 0.627 -8.983 6.656 1.00 95.75 87 GLU A CA 1
ATOM 691 C C . GLU A 1 87 ? 0.070 -7.747 5.935 1.00 95.75 87 GLU A C 1
ATOM 693 O O . GLU A 1 87 ? 0.040 -7.724 4.707 1.00 95.75 87 GLU A O 1
ATOM 698 N N . LEU A 1 88 ? -0.314 -6.690 6.662 1.00 96.81 88 LEU A N 1
ATOM 699 C CA . LEU A 1 88 ? -0.768 -5.453 6.026 1.00 96.81 88 LEU A CA 1
ATOM 700 C C . LEU A 1 88 ? 0.385 -4.735 5.309 1.00 96.81 88 LEU A C 1
ATOM 702 O O . LEU A 1 88 ? 0.176 -4.212 4.218 1.00 96.81 88 LEU A O 1
ATOM 706 N N . VAL A 1 89 ? 1.607 -4.754 5.857 1.00 97.44 89 VAL A N 1
ATOM 707 C CA . VAL A 1 89 ? 2.799 -4.232 5.156 1.00 97.44 89 VAL A CA 1
ATOM 708 C C . VAL A 1 89 ? 3.000 -4.973 3.833 1.00 97.44 89 VAL A C 1
ATOM 710 O O . VAL A 1 89 ? 3.079 -4.335 2.782 1.00 97.44 89 VAL A O 1
ATOM 713 N N . ARG A 1 90 ? 2.997 -6.312 3.865 1.00 95.94 90 ARG A N 1
ATOM 714 C CA . ARG A 1 90 ? 3.148 -7.163 2.677 1.00 95.94 90 ARG A CA 1
ATOM 715 C C . ARG A 1 90 ? 2.077 -6.873 1.626 1.00 95.94 90 ARG A C 1
ATOM 717 O O . ARG A 1 90 ? 2.390 -6.679 0.452 1.00 95.94 90 ARG A O 1
ATOM 724 N N . GLN A 1 91 ? 0.816 -6.776 2.046 1.00 96.94 91 GLN A N 1
ATOM 725 C CA . GLN A 1 91 ? -0.307 -6.448 1.164 1.00 96.94 91 GLN A CA 1
ATOM 726 C C . GLN A 1 91 ? -0.150 -5.067 0.515 1.00 96.94 91 GLN A C 1
ATOM 728 O O . GLN A 1 91 ? -0.422 -4.916 -0.677 1.00 96.94 91 GLN A O 1
ATOM 733 N N . LEU A 1 92 ? 0.326 -4.062 1.257 1.00 96.56 92 LEU A N 1
ATOM 734 C CA . LEU A 1 92 ? 0.591 -2.728 0.713 1.00 96.56 92 LEU A CA 1
ATOM 735 C C . LEU A 1 92 ? 1.760 -2.732 -0.283 1.00 96.56 92 LEU A C 1
ATOM 737 O O . LEU A 1 92 ? 1.664 -2.071 -1.321 1.00 96.56 92 LEU A O 1
ATOM 741 N N . CYS A 1 93 ? 2.835 -3.477 -0.014 1.00 96.00 93 CYS A N 1
ATOM 742 C CA . CYS A 1 93 ? 3.952 -3.660 -0.948 1.00 96.00 93 CYS A CA 1
ATOM 743 C C . CYS A 1 93 ? 3.478 -4.305 -2.255 1.00 96.00 93 CYS A C 1
ATOM 745 O O . CYS A 1 93 ? 3.700 -3.765 -3.342 1.00 96.00 93 CYS A O 1
ATOM 747 N N . GLU A 1 94 ? 2.752 -5.417 -2.145 1.00 95.31 94 GLU A N 1
ATOM 748 C CA . GLU A 1 94 ? 2.234 -6.160 -3.288 1.00 95.31 94 GLU A CA 1
ATOM 749 C C . GLU A 1 94 ? 1.257 -5.307 -4.113 1.00 95.31 94 GLU A C 1
ATOM 751 O O . GLU A 1 94 ? 1.416 -5.215 -5.331 1.00 95.31 94 GLU A O 1
ATOM 756 N N . LEU A 1 95 ? 0.331 -4.582 -3.467 1.00 94.7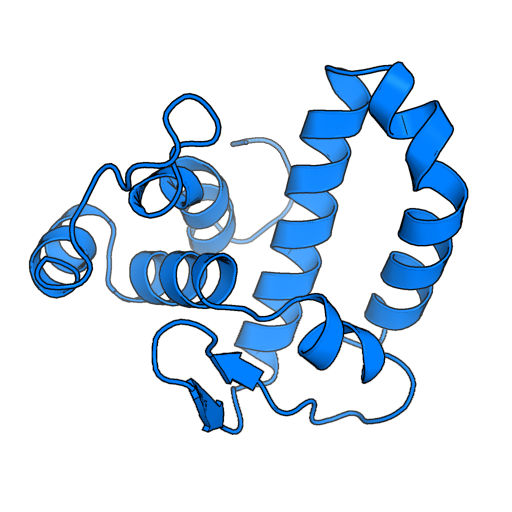5 95 LEU A N 1
ATOM 757 C CA . LEU A 1 95 ? -0.590 -3.653 -4.136 1.00 94.75 95 LEU A CA 1
ATOM 758 C C . LEU A 1 95 ? 0.133 -2.468 -4.804 1.00 94.75 95 LEU A C 1
ATOM 760 O O . LEU A 1 95 ? -0.294 -1.979 -5.853 1.00 94.75 95 LEU A O 1
ATOM 764 N N . THR A 1 96 ? 1.255 -2.017 -4.241 1.00 94.38 96 THR A N 1
ATOM 765 C CA . THR A 1 96 ? 2.088 -0.968 -4.847 1.00 94.38 96 THR A CA 1
ATOM 766 C C . THR A 1 96 ? 2.751 -1.458 -6.132 1.00 94.38 96 THR A C 1
ATOM 768 O O . THR A 1 96 ? 2.665 -0.777 -7.157 1.00 94.38 96 THR A O 1
ATOM 771 N N . ALA A 1 97 ? 3.363 -2.645 -6.103 1.00 93.81 97 ALA A N 1
ATOM 772 C CA . ALA A 1 97 ? 4.014 -3.248 -7.268 1.00 93.81 97 ALA A CA 1
ATOM 773 C C . ALA A 1 97 ? 3.016 -3.508 -8.403 1.00 93.81 97 ALA A C 1
ATOM 775 O O . ALA A 1 97 ? 3.228 -3.132 -9.556 1.00 93.81 97 ALA A O 1
ATOM 776 N N . ALA A 1 98 ? 1.876 -4.072 -8.038 1.00 92.31 98 ALA A N 1
ATOM 777 C CA . ALA A 1 98 ? 0.700 -4.238 -8.863 1.00 92.31 98 ALA A CA 1
ATOM 778 C C . ALA A 1 98 ? 0.235 -2.967 -9.591 1.00 92.31 98 ALA A C 1
ATOM 780 O O . ALA A 1 98 ? 0.056 -2.965 -10.813 1.00 92.31 98 ALA A O 1
ATOM 781 N N . ASN A 1 99 ? 0.014 -1.884 -8.840 1.00 91.00 99 ASN A N 1
ATOM 782 C CA . ASN A 1 99 ? -0.448 -0.621 -9.400 1.00 91.00 99 ASN A CA 1
ATOM 783 C C . ASN A 1 99 ? 0.604 -0.023 -10.345 1.00 91.00 99 ASN A C 1
ATOM 785 O O . ASN A 1 99 ? 0.283 0.393 -11.458 1.00 91.00 99 ASN A O 1
ATOM 789 N N . ALA A 1 100 ? 1.877 -0.057 -9.948 1.00 91.88 100 ALA A N 1
ATOM 790 C CA . ALA A 1 100 ? 2.979 0.398 -10.788 1.00 91.88 100 ALA A CA 1
ATOM 791 C C . ALA A 1 100 ? 3.098 -0.411 -12.091 1.00 91.88 100 ALA A C 1
ATOM 793 O O . ALA A 1 100 ? 3.357 0.176 -13.138 1.00 91.88 100 ALA A O 1
ATOM 794 N N . ALA A 1 101 ? 2.865 -1.728 -12.061 1.00 91.00 101 ALA A N 1
ATOM 795 C CA . ALA A 1 101 ? 2.861 -2.562 -13.261 1.00 91.00 101 ALA A CA 1
ATOM 796 C C . ALA A 1 101 ? 1.736 -2.160 -14.229 1.00 91.00 101 ALA A C 1
ATOM 798 O O . ALA A 1 101 ? 1.970 -2.027 -15.430 1.00 91.00 101 ALA A O 1
ATOM 799 N N . VAL A 1 102 ? 0.530 -1.897 -13.713 1.00 89.38 102 VAL A N 1
ATOM 800 C CA . VAL A 1 102 ? -0.586 -1.391 -14.529 1.00 89.38 102 VAL A CA 1
ATOM 801 C C . VAL A 1 102 ? -0.249 -0.022 -15.128 1.00 89.38 102 VAL A C 1
ATOM 803 O O . VAL A 1 102 ? -0.491 0.191 -16.316 1.00 89.38 102 VAL A O 1
ATOM 806 N N . LEU A 1 103 ? 0.343 0.892 -14.357 1.00 90.00 103 LEU A N 1
ATOM 807 C CA . LEU A 1 103 ? 0.775 2.197 -14.868 1.00 90.00 103 LEU A CA 1
ATOM 808 C C . LEU A 1 103 ? 1.860 2.062 -15.943 1.00 90.00 103 LEU A C 1
ATOM 810 O O . LEU A 1 103 ? 1.758 2.698 -16.986 1.00 90.00 103 LEU A O 1
ATOM 814 N N . ALA A 1 104 ? 2.852 1.197 -15.732 1.00 91.38 104 ALA A N 1
ATOM 815 C CA . ALA A 1 104 ? 3.933 0.952 -16.683 1.00 91.38 104 ALA A CA 1
ATOM 816 C C . ALA A 1 104 ? 3.430 0.408 -18.028 1.00 91.38 104 ALA A C 1
ATOM 818 O O . ALA A 1 104 ? 3.917 0.826 -19.076 1.00 91.38 104 ALA A O 1
ATOM 819 N N . ILE A 1 105 ? 2.434 -0.485 -18.010 1.00 90.06 105 ILE A N 1
ATOM 820 C CA . ILE A 1 105 ? 1.819 -1.033 -19.229 1.00 90.06 105 ILE A CA 1
ATOM 821 C C . ILE A 1 105 ? 1.089 0.056 -20.024 1.00 90.06 105 ILE A C 1
ATOM 823 O O . ILE A 1 105 ? 1.131 0.056 -21.251 1.00 90.06 105 ILE A O 1
ATOM 827 N N . ASN A 1 106 ? 0.415 0.977 -19.333 1.00 90.38 106 ASN A N 1
ATOM 828 C CA . ASN A 1 106 ? -0.464 1.959 -19.968 1.00 90.38 106 ASN A CA 1
ATOM 829 C C . ASN A 1 106 ? 0.203 3.322 -20.223 1.00 90.38 106 ASN A C 1
ATOM 831 O O . ASN A 1 106 ? -0.370 4.149 -20.929 1.00 90.38 106 ASN A O 1
ATOM 835 N N . ASN A 1 107 ? 1.387 3.579 -19.659 1.00 91.75 107 ASN A N 1
ATOM 836 C CA . ASN A 1 107 ? 2.067 4.868 -19.742 1.00 91.75 107 ASN A CA 1
ATOM 837 C C . ASN A 1 107 ? 3.594 4.699 -19.929 1.00 91.75 107 ASN A C 1
ATOM 839 O O . ASN A 1 107 ? 4.331 4.556 -18.951 1.00 91.75 107 ASN A O 1
ATOM 843 N N . PRO A 1 108 ? 4.106 4.769 -21.172 1.00 90.12 108 PRO A N 1
ATOM 844 C CA . PRO A 1 108 ? 5.544 4.683 -21.444 1.00 90.12 108 PRO A CA 1
ATOM 845 C C . PRO A 1 108 ? 6.376 5.787 -20.771 1.00 90.12 108 PRO A C 1
ATOM 847 O O . PRO A 1 108 ? 7.517 5.549 -20.375 1.00 90.12 108 PRO A O 1
ATOM 850 N N . GLU A 1 109 ? 5.811 6.984 -20.597 1.00 93.38 109 GLU A N 1
ATOM 851 C CA . GLU A 1 109 ? 6.483 8.100 -19.925 1.00 93.38 109 GLU A CA 1
ATOM 852 C C . GLU A 1 109 ? 6.663 7.822 -18.424 1.00 93.38 109 GLU A C 1
ATOM 854 O O . GLU A 1 109 ? 7.707 8.131 -17.845 1.00 93.38 109 GLU A O 1
ATOM 859 N N . PHE A 1 110 ? 5.693 7.146 -17.796 1.00 92.69 110 PHE A N 1
ATOM 860 C CA . PH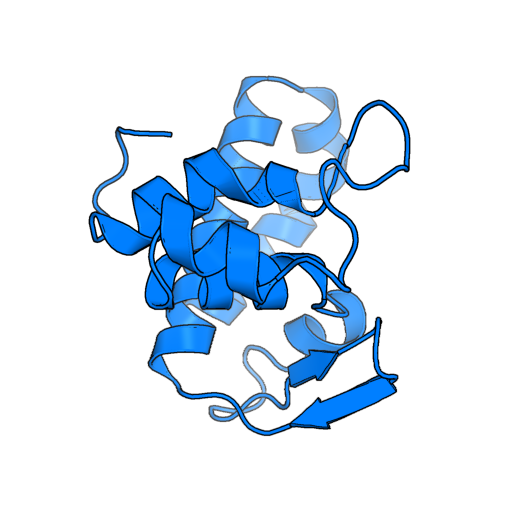E A 1 110 ? 5.826 6.678 -16.415 1.00 92.69 110 PHE A CA 1
ATOM 861 C C . PHE A 1 110 ? 7.051 5.770 -16.250 1.00 92.69 110 PHE A C 1
ATOM 863 O O . PHE A 1 110 ? 7.799 5.934 -15.285 1.00 92.69 110 PHE A O 1
ATOM 870 N N . VAL A 1 111 ? 7.300 4.863 -17.200 1.00 91.31 111 VAL A N 1
ATOM 871 C CA . VAL A 1 111 ? 8.474 3.975 -17.174 1.00 91.31 111 VAL A CA 1
ATOM 872 C C . VAL A 1 111 ? 9.771 4.774 -17.296 1.00 91.31 111 VAL A C 1
ATOM 874 O O . VAL A 1 111 ? 10.684 4.579 -16.488 1.00 91.31 111 VAL A O 1
ATOM 877 N N . ALA A 1 112 ? 9.840 5.698 -18.259 1.00 91.50 112 ALA A N 1
ATOM 878 C CA . ALA A 1 112 ? 11.017 6.540 -18.473 1.00 91.50 112 ALA A CA 1
ATOM 879 C C . ALA A 1 112 ? 11.380 7.352 -17.217 1.00 91.50 112 ALA A C 1
ATOM 881 O O . ALA A 1 112 ? 12.553 7.447 -16.860 1.00 91.50 112 ALA A O 1
ATOM 882 N N . ASN A 1 113 ? 10.372 7.863 -16.505 1.00 93.81 113 ASN A N 1
ATOM 883 C CA . ASN A 1 113 ? 10.571 8.744 -15.356 1.00 93.81 113 ASN A CA 1
ATOM 884 C C . ASN A 1 113 ? 10.775 8.010 -14.017 1.00 93.81 113 ASN A C 1
ATOM 886 O O . ASN A 1 113 ? 11.326 8.598 -13.085 1.00 93.81 113 ASN A O 1
ATOM 890 N N . ASN A 1 114 ? 10.331 6.752 -13.887 1.00 93.19 114 ASN A N 1
ATOM 891 C CA . ASN A 1 114 ? 10.254 6.081 -12.580 1.00 93.19 114 ASN A CA 1
ATOM 892 C C . ASN A 1 114 ? 10.995 4.740 -12.481 1.00 93.19 114 ASN A C 1
ATOM 894 O O . ASN A 1 114 ? 11.152 4.243 -11.369 1.00 93.19 114 ASN A O 1
ATOM 898 N N . SER A 1 115 ? 11.478 4.157 -13.583 1.00 89.00 115 SER A N 1
ATOM 899 C CA . SER A 1 115 ? 12.058 2.799 -13.603 1.00 89.00 115 SER A CA 1
ATOM 900 C C . SER A 1 115 ? 13.129 2.545 -12.531 1.00 89.00 115 SER A C 1
ATOM 902 O O . SER A 1 115 ? 12.993 1.600 -11.757 1.00 89.00 115 SER A O 1
ATOM 904 N N . THR A 1 116 ? 14.147 3.404 -12.415 1.00 94.31 116 THR A N 1
ATOM 905 C CA . THR A 1 116 ? 15.211 3.255 -11.402 1.00 94.31 116 THR A CA 1
ATOM 906 C C . THR A 1 116 ? 14.675 3.351 -9.973 1.00 94.31 116 THR A C 1
ATOM 908 O O . THR A 1 116 ? 15.047 2.549 -9.121 1.00 94.31 116 THR A O 1
ATOM 911 N N . LYS A 1 117 ? 13.775 4.308 -9.706 1.00 93.75 117 LYS A N 1
ATOM 912 C CA . LYS A 1 117 ? 13.182 4.498 -8.372 1.00 93.75 117 LYS A CA 1
ATOM 913 C C . LYS A 1 117 ? 12.303 3.313 -7.973 1.00 93.75 117 LYS A C 1
ATOM 915 O O . LYS A 1 117 ? 12.347 2.879 -6.829 1.00 93.75 117 LYS A O 1
ATOM 920 N N . LEU A 1 118 ? 11.525 2.782 -8.916 1.00 94.31 118 LEU A N 1
ATOM 921 C CA . LEU A 1 118 ? 10.676 1.614 -8.691 1.00 94.31 118 LEU A CA 1
ATOM 922 C C . LEU A 1 118 ? 11.508 0.349 -8.477 1.00 94.31 118 LEU A C 1
ATOM 924 O O . LEU A 1 118 ? 11.188 -0.430 -7.588 1.00 94.31 118 LEU A O 1
ATOM 928 N N . ALA A 1 119 ? 12.590 0.161 -9.237 1.00 94.44 119 ALA A N 1
ATOM 929 C CA . ALA A 1 119 ? 13.491 -0.973 -9.051 1.00 94.44 119 ALA A CA 1
ATOM 930 C C . ALA A 1 119 ? 14.148 -0.965 -7.658 1.00 94.44 119 ALA A C 1
ATOM 932 O O . ALA A 1 119 ? 14.163 -1.999 -6.990 1.00 94.44 119 ALA A O 1
ATOM 933 N N . ASP A 1 120 ? 14.631 0.196 -7.199 1.00 95.75 120 ASP A N 1
ATOM 934 C CA . ASP A 1 120 ? 15.148 0.361 -5.834 1.00 95.75 120 ASP A CA 1
ATOM 935 C C . ASP A 1 120 ? 14.073 0.056 -4.783 1.00 95.75 120 ASP A C 1
ATOM 937 O O . ASP A 1 120 ? 14.281 -0.771 -3.894 1.00 95.75 120 ASP A O 1
ATOM 941 N N . LEU A 1 121 ? 12.893 0.670 -4.919 1.00 95.88 121 LEU A N 1
ATOM 942 C CA . LEU A 1 121 ? 11.788 0.471 -3.988 1.00 95.88 121 LEU A CA 1
ATOM 943 C C . LEU A 1 121 ? 11.397 -1.008 -3.881 1.00 95.88 121 LEU A C 1
ATOM 945 O O . LEU A 1 121 ? 11.284 -1.531 -2.776 1.00 95.88 121 LEU A O 1
ATOM 949 N N . PHE A 1 122 ? 11.223 -1.693 -5.013 1.00 95.31 122 PHE A N 1
ATOM 950 C CA . PHE A 1 122 ? 10.821 -3.098 -5.026 1.00 95.31 122 PHE A CA 1
ATOM 951 C C . PHE A 1 122 ? 11.896 -4.019 -4.470 1.00 95.31 122 PHE A C 1
ATOM 953 O O . PHE A 1 122 ? 11.548 -4.980 -3.795 1.00 95.31 122 PHE A O 1
ATOM 960 N N . SER A 1 123 ? 13.178 -3.711 -4.682 1.00 96.12 123 SER A N 1
ATOM 961 C CA . SER A 1 123 ? 14.279 -4.423 -4.026 1.00 96.12 123 SER A CA 1
ATOM 962 C C . SER A 1 123 ? 14.165 -4.328 -2.501 1.00 96.12 123 SER A C 1
ATOM 964 O O . SER A 1 123 ? 14.212 -5.341 -1.806 1.00 96.12 123 SER A O 1
ATOM 966 N N . ARG A 1 124 ? 13.909 -3.125 -1.970 1.00 96.06 124 ARG A N 1
ATOM 967 C CA . ARG A 1 124 ? 13.755 -2.898 -0.523 1.00 96.06 124 ARG A CA 1
ATOM 968 C 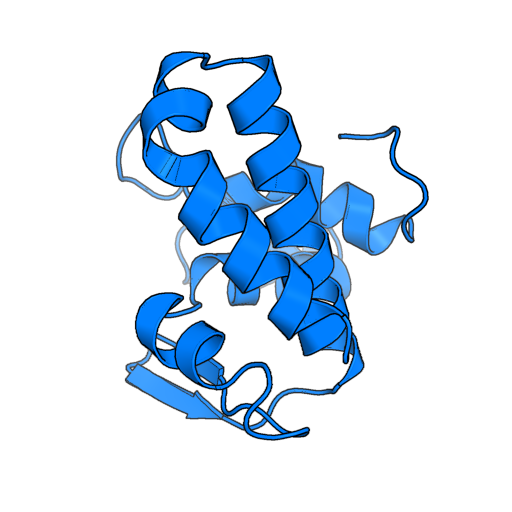C . ARG A 1 124 ? 12.475 -3.507 0.059 1.00 96.06 124 ARG A C 1
ATOM 970 O O . ARG A 1 124 ? 12.447 -3.825 1.244 1.00 96.06 124 ARG A O 1
ATOM 977 N N . MET A 1 125 ? 11.437 -3.696 -0.757 1.00 95.56 125 MET A N 1
ATOM 978 C CA . MET A 1 125 ? 10.192 -4.365 -0.360 1.00 95.56 125 MET A CA 1
ATOM 979 C C . MET A 1 125 ? 10.316 -5.892 -0.249 1.00 95.56 125 MET A C 1
ATOM 981 O O . MET A 1 125 ? 9.465 -6.489 0.396 1.00 95.56 125 MET A O 1
ATOM 985 N N . GLN A 1 126 ? 11.344 -6.533 -0.825 1.00 89.31 126 GLN A N 1
ATOM 986 C CA . GLN A 1 126 ? 11.474 -8.006 -0.829 1.00 89.31 126 GLN A CA 1
ATOM 987 C C . GLN A 1 126 ? 11.578 -8.642 0.566 1.00 89.31 126 GLN A C 1
ATOM 989 O O . GLN A 1 126 ? 11.422 -9.854 0.691 1.00 89.31 126 GLN A O 1
ATOM 994 N N . GLY A 1 127 ? 11.858 -7.849 1.604 1.00 82.75 127 GLY A N 1
ATOM 995 C CA . GLY A 1 127 ? 11.868 -8.309 2.994 1.00 82.75 127 GLY A CA 1
ATOM 996 C C . GLY A 1 127 ? 10.480 -8.534 3.610 1.00 82.75 127 GLY A C 1
ATOM 997 O O . GLY A 1 127 ? 10.421 -8.983 4.753 1.00 82.75 127 GLY A O 1
ATOM 998 N N . PHE A 1 128 ? 9.395 -8.225 2.889 1.00 85.44 128 PHE A N 1
ATOM 999 C CA . PHE A 1 128 ? 8.012 -8.283 3.375 1.00 85.44 128 PHE A CA 1
ATOM 1000 C C . PHE A 1 128 ? 7.141 -9.247 2.566 1.00 85.44 128 PHE A C 1
ATOM 1002 O O . PHE A 1 128 ? 7.222 -9.233 1.317 1.00 85.44 128 PHE A O 1
#

pLDDT: mean 90.16, std 10.17, range [51.0, 98.12]

Radius of gyration: 14.56 Å; chains: 1; bounding box: 37×30×36 Å

Secondary structure (DSSP, 8-state):
-TTSSS-HHHHHHHHHGGGS--TTTSS-SS-GGGHHHHHHHH-HHHHHHHHHHHHB-HHHHHTTTTT-SSPEEEETTTTEEEE--HHHHHHHHHHHHHHHHHHHHH-HHHHHHHHHHHHHHHHHHTT-

Organism: NCBI:txid1129794

Foldseek 3Di:
DPPDPDDPLLVLLLVCLQQQPDPPPRHHVDDPVCLVVVCVVSNPSSSVLSQLLNQFPCVQQLVCQLPDQFTWGQGNVVRDTHTDDSVSLLSSLVSVLVVLVVCVVVPVVSCVVCVVVVVVSNVSSPSD

Sequence (128 aa):
MKAWNASEILQQAGLYHAAYSNSASGQNIFELSQRAEVAVVIGTEVENIIYHYFACDRDAFYSQFGLTDNPIFYDWVTSKQTAISFELVRQLCELTAANAAVLAINNPEFVANNSTKLADLFSRMQGF